Protein AF-A0A3E0L7W1-F1 (afdb_monomer_lite)

pLDDT: mean 80.32, std 16.83, range [36.94, 94.88]

Foldseek 3Di:
DDDPDPPPPPVQDPVNVVVLVVLLVVLVVVLVVCCVVPNNVVSVVSSCVSCVVVVHDDD

Organism: NCBI:txid2060473

Radius of gyration: 16.34 Å; chains: 1; bounding box: 29×25×54 Å

Structure (mmCIF, N/CA/C/O backbone):
data_AF-A0A3E0L7W1-F1
#
_entry.id   AF-A0A3E0L7W1-F1
#
loop_
_atom_site.group_PDB
_atom_site.id
_atom_site.type_symbol
_atom_site.label_atom_id
_atom_site.label_alt_id
_atom_site.label_comp_id
_atom_site.label_asym_id
_atom_site.label_entity_id
_atom_site.label_seq_id
_atom_site.pdbx_PDB_ins_code
_atom_site.Cartn_x
_atom_site.Cartn_y
_atom_site.Cartn_z
_atom_site.occupancy
_atom_site.B_iso_or_equiv
_atom_site.auth_seq_id
_atom_site.auth_comp_id
_atom_site.auth_asym_id
_atom_site.auth_atom_id
_atom_site.pdbx_PDB_model_num
ATOM 1 N N . MET A 1 1 ? -1.718 -16.511 -43.419 1.00 36.94 1 MET A N 1
ATOM 2 C CA . MET A 1 1 ? -0.295 -16.660 -43.036 1.00 36.94 1 MET A CA 1
ATOM 3 C C . MET A 1 1 ? -0.191 -16.317 -41.555 1.00 36.94 1 MET A C 1
ATOM 5 O O . MET A 1 1 ? -0.315 -15.153 -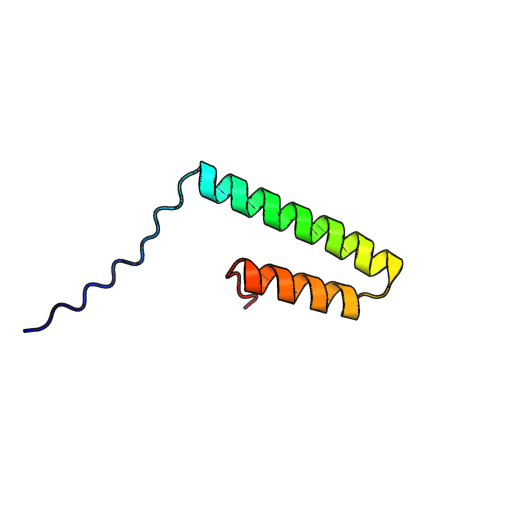41.202 1.00 36.94 1 MET A O 1
ATOM 9 N N . ASN A 1 2 ? -0.099 -17.327 -40.685 1.00 52.38 2 ASN A N 1
ATOM 10 C CA . ASN A 1 2 ? -0.172 -17.162 -39.230 1.00 52.38 2 ASN A CA 1
ATOM 11 C C . ASN A 1 2 ? 1.221 -16.921 -38.651 1.00 52.38 2 ASN A C 1
ATOM 13 O O . ASN A 1 2 ? 2.097 -17.765 -38.825 1.00 52.38 2 ASN A O 1
ATOM 17 N N . ARG A 1 3 ? 1.403 -15.833 -37.898 1.00 43.09 3 ARG A N 1
ATOM 18 C CA . ARG A 1 3 ? 2.471 -15.737 -36.892 1.00 43.09 3 ARG A CA 1
ATOM 19 C C . ARG A 1 3 ? 1.940 -15.049 -35.640 1.00 43.09 3 ARG A C 1
ATOM 21 O O . ARG A 1 3 ? 2.165 -13.869 -35.406 1.00 43.09 3 ARG A O 1
ATOM 28 N N . THR A 1 4 ? 1.228 -15.817 -34.824 1.00 52.22 4 THR A N 1
ATOM 29 C CA . THR A 1 4 ? 1.092 -15.550 -33.392 1.00 52.22 4 THR A CA 1
ATOM 30 C C . THR A 1 4 ? 2.436 -15.849 -32.734 1.00 52.22 4 THR A C 1
ATOM 32 O O . THR A 1 4 ? 2.748 -17.004 -32.455 1.00 52.22 4 THR A O 1
ATOM 35 N N . PHE A 1 5 ? 3.254 -14.826 -32.505 1.00 46.00 5 PHE A N 1
ATOM 36 C CA . PHE A 1 5 ? 4.433 -14.943 -31.648 1.00 46.00 5 PHE A CA 1
ATOM 37 C C . PHE A 1 5 ? 4.361 -13.847 -30.590 1.00 46.00 5 PHE A C 1
ATOM 39 O O . PHE A 1 5 ? 5.010 -12.809 -30.686 1.00 46.00 5 PHE A O 1
ATOM 46 N N . LYS A 1 6 ? 3.498 -14.069 -29.591 1.00 53.09 6 LYS A N 1
ATOM 47 C CA . LYS A 1 6 ? 3.523 -13.290 -28.355 1.00 53.09 6 LYS A CA 1
ATOM 48 C C . LYS A 1 6 ? 4.869 -13.538 -27.682 1.00 53.09 6 LYS A C 1
ATOM 50 O O . LYS A 1 6 ? 5.105 -14.619 -27.153 1.00 53.09 6 LYS A O 1
ATOM 55 N N . SER A 1 7 ? 5.742 -12.542 -27.725 1.00 48.16 7 SER A N 1
ATOM 56 C CA . SER A 1 7 ? 6.957 -12.486 -26.913 1.00 48.16 7 SER A CA 1
ATOM 57 C C . SER A 1 7 ? 6.837 -11.366 -25.895 1.00 48.16 7 SER A C 1
ATOM 59 O O . SER A 1 7 ? 7.659 -10.460 -25.848 1.00 48.16 7 SER A O 1
ATOM 61 N N . ASP A 1 8 ? 5.808 -11.445 -25.057 1.00 52.38 8 ASP A N 1
ATOM 62 C CA . ASP A 1 8 ? 5.749 -10.722 -23.788 1.00 52.38 8 ASP A CA 1
ATOM 63 C C . ASP A 1 8 ? 6.735 -11.373 -22.802 1.00 52.38 8 ASP A C 1
ATOM 65 O O . ASP A 1 8 ? 6.364 -12.033 -21.836 1.00 52.38 8 ASP A O 1
ATOM 69 N N . ARG A 1 9 ? 8.037 -11.243 -23.068 1.00 53.28 9 ARG A N 1
ATOM 70 C CA . ARG A 1 9 ? 9.059 -11.339 -22.022 1.00 53.28 9 ARG A CA 1
ATOM 71 C C . ARG A 1 9 ? 9.651 -9.957 -21.877 1.00 53.28 9 ARG A C 1
ATOM 73 O O . ARG A 1 9 ? 10.697 -9.653 -22.444 1.00 53.28 9 ARG A O 1
ATOM 80 N N . THR A 1 10 ? 8.973 -9.109 -21.113 1.00 56.28 10 THR A N 1
ATOM 81 C CA . THR A 1 10 ? 9.606 -7.915 -20.559 1.00 56.28 10 THR A CA 1
ATOM 82 C C . THR A 1 10 ? 10.758 -8.395 -19.677 1.00 56.28 10 THR A C 1
ATOM 84 O O . THR A 1 10 ? 10.547 -8.813 -18.537 1.00 56.28 10 THR A O 1
ATOM 87 N N . LEU A 1 11 ? 11.975 -8.417 -20.224 1.00 55.38 11 LEU A N 1
ATOM 88 C CA . LEU A 1 11 ? 13.205 -8.612 -19.466 1.00 55.38 11 LEU A CA 1
ATOM 89 C C . LEU A 1 11 ? 13.331 -7.416 -18.525 1.00 55.38 11 LEU A C 1
ATOM 91 O O . LEU A 1 11 ? 13.865 -6.370 -18.886 1.00 55.38 11 LEU A O 1
ATOM 95 N N . TYR A 1 12 ? 12.760 -7.547 -17.333 1.00 62.59 12 TYR A N 1
ATO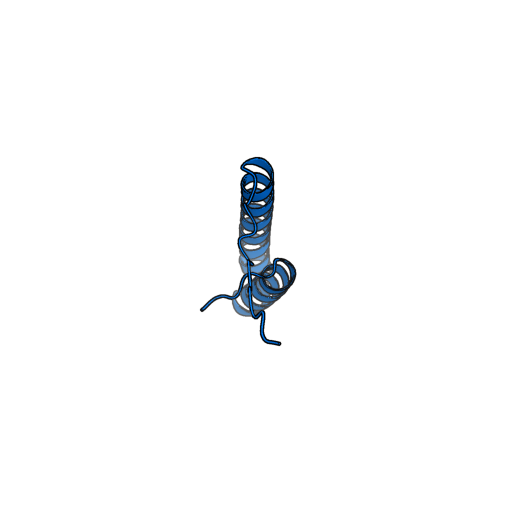M 96 C CA . TYR A 1 12 ? 12.902 -6.554 -16.290 1.00 62.59 12 TYR A CA 1
ATOM 97 C C . TYR A 1 12 ? 14.390 -6.380 -15.997 1.00 62.59 12 TYR A C 1
ATOM 99 O O . TYR A 1 12 ? 15.057 -7.284 -15.492 1.00 62.59 12 TYR A O 1
ATOM 107 N N . SER A 1 13 ? 14.925 -5.208 -16.328 1.00 79.88 13 SER A N 1
ATOM 108 C CA . SER A 1 13 ? 16.276 -4.859 -15.925 1.00 79.88 13 SER A CA 1
ATOM 109 C C . SER A 1 13 ? 16.337 -4.804 -14.395 1.00 79.88 13 SER A C 1
ATOM 111 O O . SER A 1 13 ? 15.371 -4.435 -13.720 1.00 79.88 13 SER A O 1
ATOM 113 N N . LYS A 1 14 ? 17.490 -5.152 -13.817 1.00 80.44 14 LYS A N 1
ATOM 114 C CA . LYS A 1 14 ? 17.713 -5.082 -12.362 1.00 80.44 14 LYS A CA 1
ATOM 115 C C . LYS A 1 14 ? 17.359 -3.699 -11.792 1.00 80.44 14 LYS A C 1
ATOM 117 O O . LYS A 1 14 ? 16.862 -3.600 -10.673 1.00 80.44 14 LYS A O 1
ATOM 122 N N . SER A 1 15 ? 17.582 -2.636 -12.567 1.00 80.88 15 SER A N 1
ATOM 123 C CA . SER A 1 15 ? 17.190 -1.265 -12.230 1.00 80.88 15 SER A CA 1
ATOM 124 C C . SER A 1 15 ? 15.671 -1.066 -12.219 1.00 80.88 15 SER A C 1
ATOM 126 O O . SER A 1 15 ? 15.164 -0.480 -11.265 1.00 80.88 15 SER A O 1
ATOM 128 N N . ALA A 1 16 ? 14.939 -1.602 -13.202 1.00 81.44 16 ALA A N 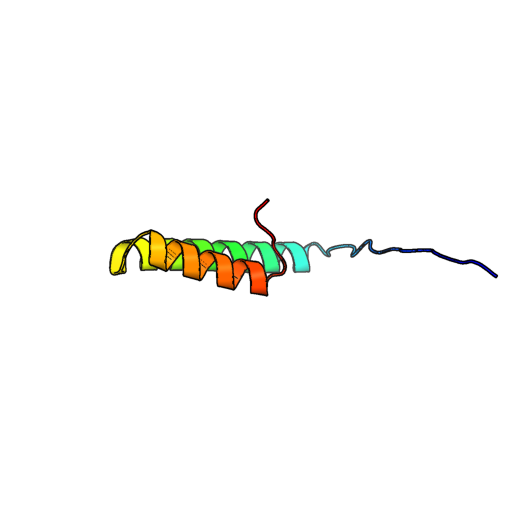1
ATOM 129 C CA . ALA A 1 16 ? 13.476 -1.541 -13.241 1.00 81.44 16 ALA A CA 1
ATOM 130 C C . ALA A 1 16 ? 12.823 -2.304 -12.074 1.00 81.44 16 ALA A C 1
ATOM 132 O O . ALA A 1 16 ? 11.884 -1.798 -11.462 1.00 81.44 16 ALA A O 1
ATOM 133 N N . LEU A 1 17 ? 13.351 -3.477 -11.698 1.00 83.38 17 LEU A N 1
ATOM 134 C CA . LEU A 1 17 ? 12.874 -4.210 -10.511 1.00 83.38 17 LEU A CA 1
ATOM 135 C C . LEU A 1 17 ? 13.120 -3.428 -9.224 1.00 83.38 17 LEU A C 1
ATOM 137 O O . LEU A 1 17 ? 12.240 -3.340 -8.371 1.00 83.38 17 LEU A O 1
ATOM 141 N N . LYS A 1 18 ? 14.309 -2.829 -9.090 1.00 86.75 18 LYS A N 1
ATOM 142 C CA . LYS A 1 18 ? 14.655 -2.027 -7.913 1.00 86.75 18 LYS A CA 1
ATOM 143 C C . LYS A 1 18 ? 13.756 -0.794 -7.793 1.00 86.75 18 LYS A C 1
ATOM 145 O O . LYS A 1 18 ? 13.377 -0.44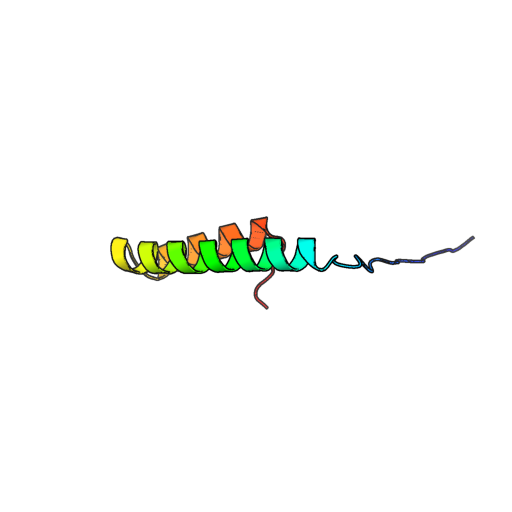1 -6.681 1.00 86.75 18 LYS A O 1
ATOM 150 N N . ALA A 1 19 ? 13.400 -0.163 -8.913 1.00 87.19 19 ALA A N 1
ATOM 151 C CA . ALA A 1 19 ? 12.454 0.950 -8.941 1.00 87.19 19 ALA A CA 1
ATOM 152 C C . ALA A 1 19 ? 11.050 0.508 -8.498 1.00 87.19 19 ALA A C 1
ATOM 154 O O . ALA A 1 19 ? 10.507 1.090 -7.562 1.00 87.19 19 ALA A O 1
ATOM 155 N N . LYS A 1 20 ? 10.516 -0.583 -9.064 1.00 84.56 20 LYS A N 1
ATOM 156 C CA . LYS A 1 20 ? 9.207 -1.121 -8.655 1.00 84.56 20 LYS A CA 1
ATOM 157 C C . LYS A 1 20 ? 9.161 -1.538 -7.184 1.00 84.56 20 LYS A C 1
ATOM 159 O O . LYS A 1 20 ? 8.183 -1.262 -6.503 1.00 84.56 20 LYS A O 1
ATOM 164 N N . SER A 1 21 ? 10.223 -2.162 -6.675 1.00 89.50 21 SER A N 1
ATOM 165 C CA . SER A 1 21 ? 10.317 -2.544 -5.261 1.00 89.50 21 SER A CA 1
ATOM 166 C C . SER A 1 21 ? 10.333 -1.329 -4.329 1.00 89.50 21 SER A C 1
ATOM 168 O O . SER A 1 21 ? 9.689 -1.373 -3.283 1.00 89.50 21 SER A O 1
ATOM 170 N N . LYS A 1 22 ? 11.003 -0.231 -4.714 1.00 91.56 22 LYS A N 1
ATOM 171 C CA . LYS A 1 22 ? 10.930 1.033 -3.965 1.00 91.56 22 LYS A CA 1
ATOM 172 C C . LYS A 1 22 ? 9.511 1.598 -3.951 1.00 91.56 22 LYS A C 1
ATOM 174 O O . LYS A 1 22 ? 9.019 1.902 -2.875 1.00 91.56 22 LYS A O 1
ATOM 179 N N . GLN A 1 23 ? 8.846 1.648 -5.106 1.00 90.62 23 GLN A N 1
ATOM 180 C CA . GLN A 1 23 ? 7.474 2.156 -5.197 1.00 90.62 23 GLN A CA 1
ATOM 181 C C . GLN A 1 23 ? 6.496 1.331 -4.349 1.00 90.62 23 GLN A C 1
ATOM 183 O O . GLN A 1 23 ? 5.692 1.895 -3.617 1.00 90.62 23 GLN A O 1
ATOM 188 N N . LEU A 1 24 ? 6.601 -0.002 -4.383 1.00 91.88 24 LEU A N 1
ATOM 189 C CA . LEU A 1 24 ? 5.796 -0.884 -3.528 1.00 91.88 24 LEU A CA 1
ATOM 190 C C . LEU A 1 24 ? 6.048 -0.632 -2.036 1.00 91.88 24 LEU A C 1
ATOM 192 O O . LEU A 1 24 ? 5.105 -0.613 -1.248 1.00 91.88 24 LEU A O 1
ATOM 196 N N . LEU A 1 25 ? 7.306 -0.409 -1.645 1.00 94.00 25 LEU A N 1
ATOM 197 C CA . LEU A 1 25 ? 7.658 -0.091 -0.262 1.00 94.00 25 LEU A CA 1
ATOM 198 C C . LEU A 1 25 ? 7.080 1.261 0.183 1.00 94.00 25 LEU A C 1
ATOM 200 O O . LEU A 1 25 ? 6.647 1.387 1.324 1.00 94.00 25 LEU A O 1
ATOM 204 N N . GLU A 1 26 ? 7.073 2.263 -0.694 1.00 94.50 26 GLU A N 1
ATOM 205 C CA . GLU A 1 26 ? 6.467 3.571 -0.415 1.00 94.50 26 GLU A CA 1
ATOM 206 C C . GLU A 1 26 ? 4.951 3.462 -0.234 1.00 94.50 26 GLU A C 1
ATOM 208 O O . GLU A 1 26 ? 4.416 3.989 0.738 1.00 94.50 26 GLU A O 1
ATOM 213 N N . ILE A 1 27 ? 4.272 2.699 -1.095 1.00 92.69 27 ILE A N 1
ATOM 214 C CA . ILE A 1 27 ? 2.831 2.437 -0.967 1.00 92.69 27 ILE A CA 1
ATOM 215 C C . ILE A 1 27 ? 2.523 1.723 0.346 1.00 92.69 27 ILE A C 1
ATOM 217 O O . ILE A 1 27 ? 1.576 2.097 1.026 1.00 92.69 27 ILE A O 1
ATOM 221 N N . ALA A 1 28 ? 3.326 0.731 0.736 1.00 92.12 28 ALA A N 1
ATOM 222 C CA . ALA A 1 28 ? 3.125 0.033 2.002 1.00 92.12 28 ALA A CA 1
ATOM 223 C C . ALA A 1 28 ? 3.256 0.977 3.209 1.00 92.12 28 ALA A C 1
ATOM 225 O O . ALA A 1 28 ? 2.433 0.918 4.116 1.00 92.12 28 ALA A O 1
ATOM 226 N N . LYS A 1 29 ? 4.251 1.876 3.210 1.00 94.88 29 LYS A N 1
ATOM 227 C CA . LYS A 1 29 ? 4.429 2.869 4.283 1.00 94.88 29 LYS A CA 1
ATOM 228 C C . LYS A 1 29 ? 3.228 3.805 4.392 1.00 94.88 29 LYS A C 1
ATOM 230 O O . LYS A 1 29 ? 2.619 3.873 5.453 1.00 94.88 29 LYS A O 1
ATOM 235 N N . ILE A 1 30 ? 2.848 4.431 3.277 1.00 94.38 30 ILE A N 1
ATOM 236 C CA . ILE A 1 30 ? 1.723 5.375 3.234 1.00 94.38 30 ILE A CA 1
ATOM 237 C C . ILE A 1 30 ? 0.406 4.659 3.553 1.00 94.38 30 ILE A C 1
ATOM 239 O O . ILE A 1 30 ? -0.466 5.222 4.204 1.00 94.38 30 ILE A O 1
ATOM 243 N N . GLY A 1 31 ? 0.257 3.407 3.119 1.00 93.94 31 GLY A N 1
ATOM 244 C CA . GLY A 1 31 ? -0.892 2.572 3.445 1.00 93.94 31 GLY A CA 1
ATOM 245 C C . GLY A 1 31 ? -1.027 2.332 4.949 1.00 93.94 31 GLY A C 1
ATOM 246 O O . GLY A 1 31 ? -2.119 2.478 5.488 1.00 93.94 31 GLY A O 1
ATOM 247 N N . VAL A 1 32 ? 0.079 2.037 5.641 1.00 93.75 32 VAL A N 1
ATOM 248 C CA . VAL A 1 32 ? 0.087 1.896 7.107 1.00 93.75 32 VAL A CA 1
ATOM 249 C C . VAL A 1 32 ? -0.220 3.226 7.794 1.00 93.75 32 VAL A C 1
ATOM 251 O O . VAL A 1 32 ? -1.029 3.250 8.714 1.00 93.75 32 VAL A O 1
ATOM 254 N N . GLU A 1 33 ? 0.369 4.334 7.339 1.00 94.69 33 GLU A N 1
ATOM 255 C CA . GLU A 1 33 ? 0.066 5.670 7.877 1.00 94.69 33 GLU A CA 1
ATOM 256 C C . GLU A 1 33 ? -1.427 5.996 7.729 1.00 94.69 33 GLU A C 1
ATOM 258 O O . GLU A 1 33 ? -2.086 6.324 8.712 1.00 94.69 33 GLU A O 1
ATOM 263 N N . LYS A 1 34 ? -2.003 5.763 6.544 1.00 92.25 34 LYS A N 1
ATOM 264 C CA . LYS A 1 34 ? -3.439 5.939 6.294 1.00 92.25 34 LYS A CA 1
ATOM 265 C C . LYS A 1 34 ? -4.315 5.054 7.173 1.00 92.25 34 LYS A C 1
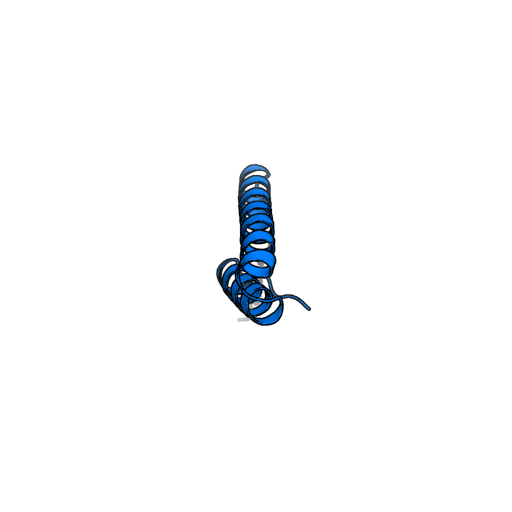ATOM 267 O O . LYS A 1 34 ? -5.360 5.522 7.617 1.00 92.25 34 LYS A O 1
ATOM 272 N N . ALA A 1 35 ? -3.912 3.810 7.426 1.00 93.50 35 ALA A N 1
ATOM 273 C CA . ALA A 1 35 ? -4.664 2.898 8.289 1.00 93.50 35 ALA A CA 1
ATOM 274 C C . ALA A 1 35 ? -4.687 3.382 9.746 1.00 93.50 35 ALA A C 1
ATOM 276 O O . ALA A 1 35 ? -5.662 3.150 10.453 1.00 93.50 35 ALA A O 1
ATOM 277 N N . ILE A 1 36 ? -3.625 4.070 10.182 1.00 92.44 36 ILE A N 1
ATOM 278 C CA . ILE A 1 36 ? -3.536 4.680 11.514 1.00 92.44 36 ILE A CA 1
ATOM 279 C C . ILE A 1 36 ? -4.333 5.994 11.575 1.00 92.44 36 ILE A C 1
ATOM 281 O O . ILE A 1 36 ? -4.972 6.267 12.588 1.00 92.44 36 ILE A O 1
ATOM 285 N N . GLU A 1 37 ? -4.286 6.817 10.523 1.00 92.75 37 GLU A N 1
ATOM 286 C CA . GLU A 1 37 ? -4.950 8.131 10.479 1.00 92.75 37 GLU A CA 1
ATOM 287 C C . GLU A 1 37 ? -6.462 8.054 10.246 1.00 92.75 37 GLU A C 1
ATOM 289 O O . GLU A 1 37 ? -7.212 8.894 10.743 1.00 92.75 37 GLU A O 1
ATOM 294 N N . THR A 1 38 ? -6.900 7.088 9.440 1.00 91.75 38 THR A N 1
ATOM 295 C CA . THR A 1 38 ? -8.298 6.925 9.034 1.00 91.75 38 THR A CA 1
ATOM 296 C C . THR A 1 38 ? -8.813 5.584 9.535 1.00 91.75 38 THR A C 1
ATOM 298 O O . THR A 1 38 ? -9.167 5.453 10.703 1.00 91.75 38 THR A O 1
ATOM 301 N N . ASP A 1 39 ? -8.816 4.580 8.672 1.00 92.12 39 ASP A N 1
ATOM 302 C CA . ASP A 1 39 ? -9.276 3.237 8.965 1.00 92.12 39 ASP A CA 1
ATOM 303 C C . ASP A 1 39 ? -8.658 2.248 7.963 1.00 92.12 39 ASP A C 1
ATOM 305 O O . ASP A 1 39 ? -8.121 2.625 6.913 1.00 92.12 39 ASP A O 1
ATOM 309 N N . GLU A 1 40 ? -8.720 0.962 8.303 1.00 88.88 40 GLU A N 1
ATOM 310 C CA . GLU A 1 40 ? -8.155 -0.113 7.488 1.00 88.88 40 GLU A CA 1
ATOM 311 C C . GLU A 1 40 ? -8.823 -0.223 6.105 1.00 88.88 40 GLU A C 1
ATOM 313 O O . GLU A 1 40 ? -8.138 -0.521 5.122 1.00 88.88 40 GLU A O 1
ATOM 318 N N . GLU A 1 41 ? -10.124 0.060 5.982 1.00 92.62 41 GLU A N 1
ATOM 319 C CA . GLU A 1 41 ? -10.862 -0.047 4.715 1.00 92.62 41 GLU A CA 1
ATOM 320 C C . GLU A 1 41 ? -10.429 1.049 3.731 1.00 92.62 41 GLU A C 1
ATOM 322 O O . GLU A 1 41 ? -10.111 0.762 2.571 1.00 92.62 41 GLU A O 1
ATOM 327 N N . THR A 1 42 ? -10.319 2.292 4.204 1.00 91.50 42 THR A N 1
ATOM 328 C CA . THR A 1 42 ? -9.833 3.446 3.437 1.00 91.50 42 THR A CA 1
ATOM 329 C C . THR A 1 42 ? -8.380 3.248 3.005 1.00 91.50 42 THR A C 1
ATOM 331 O O . THR A 1 42 ? -8.021 3.515 1.851 1.00 91.50 42 THR A O 1
ATOM 334 N N . ALA A 1 43 ? -7.531 2.732 3.897 1.00 92.94 43 ALA A N 1
ATOM 335 C CA . ALA A 1 43 ? -6.147 2.406 3.573 1.00 92.94 43 ALA A CA 1
ATOM 336 C C . ALA A 1 43 ? -6.046 1.288 2.527 1.00 92.94 43 ALA A C 1
ATOM 338 O O . ALA A 1 43 ? -5.279 1.402 1.568 1.00 92.94 43 ALA A O 1
ATOM 339 N N . THR A 1 44 ? -6.860 0.242 2.663 1.00 90.88 44 THR A N 1
ATOM 340 C CA . THR A 1 44 ? -6.901 -0.892 1.733 1.00 90.88 44 THR A CA 1
ATOM 341 C C . THR A 1 44 ? -7.381 -0.460 0.351 1.00 90.88 44 THR A C 1
ATOM 343 O O . THR A 1 44 ? -6.763 -0.816 -0.657 1.00 90.88 44 THR A O 1
ATOM 346 N N . ALA A 1 45 ? -8.433 0.360 0.278 1.00 92.69 45 ALA A N 1
ATOM 347 C CA . ALA A 1 45 ? -8.909 0.936 -0.976 1.00 92.69 45 ALA A CA 1
ATOM 348 C C . ALA A 1 45 ? -7.812 1.769 -1.657 1.00 92.69 45 ALA A C 1
ATOM 350 O O . ALA A 1 45 ? -7.556 1.598 -2.851 1.00 92.69 45 ALA A O 1
ATOM 351 N N . TRP A 1 46 ? -7.098 2.600 -0.892 1.00 93.88 46 TRP A N 1
ATOM 352 C CA . TRP A 1 46 ? -5.999 3.404 -1.423 1.00 93.88 46 TRP A CA 1
ATOM 353 C C . TRP A 1 46 ? -4.836 2.541 -1.935 1.00 93.88 46 TRP A C 1
ATOM 355 O O . TRP A 1 46 ? -4.363 2.763 -3.052 1.00 93.88 46 TRP A O 1
ATOM 365 N N . ILE A 1 47 ? -4.402 1.529 -1.169 1.00 91.75 47 ILE A N 1
ATOM 366 C CA . ILE A 1 47 ? -3.341 0.594 -1.580 1.00 91.75 47 ILE A CA 1
ATOM 367 C C . ILE A 1 47 ? -3.733 -0.102 -2.888 1.00 91.75 47 ILE A C 1
ATOM 369 O O . ILE A 1 47 ? -2.924 -0.149 -3.816 1.00 91.75 47 ILE A O 1
ATOM 373 N N . ASN A 1 48 ? -4.975 -0.580 -2.997 1.00 90.25 48 ASN A N 1
ATOM 374 C CA . ASN A 1 48 ? -5.471 -1.228 -4.211 1.00 90.25 48 ASN A CA 1
ATOM 375 C C . ASN A 1 48 ? -5.403 -0.294 -5.430 1.00 90.25 48 ASN A C 1
ATOM 377 O O . ASN A 1 48 ? -4.863 -0.695 -6.460 1.00 90.25 48 ASN A O 1
ATOM 381 N N . GLN A 1 49 ? -5.815 0.972 -5.301 1.00 90.44 49 GLN A N 1
ATOM 382 C CA . GLN A 1 49 ? -5.703 1.949 -6.395 1.00 90.44 49 GLN A CA 1
ATOM 383 C C . GLN A 1 49 ? -4.246 2.199 -6.831 1.00 90.44 49 GLN A C 1
ATOM 385 O O . GLN A 1 49 ? -3.959 2.353 -8.026 1.00 90.44 49 GLN A O 1
ATOM 390 N N . GLN A 1 50 ? -3.306 2.237 -5.880 1.00 90.94 50 GLN A N 1
ATOM 391 C CA . GLN A 1 50 ? -1.883 2.399 -6.200 1.00 90.94 50 GLN A CA 1
ATOM 392 C C . GLN A 1 50 ? -1.303 1.153 -6.888 1.00 90.94 50 GLN A C 1
ATOM 394 O O . GLN A 1 50 ? -0.512 1.274 -7.827 1.00 90.94 50 GLN A O 1
ATOM 399 N N . LEU A 1 51 ? -1.710 -0.046 -6.460 1.00 89.31 51 LEU A N 1
ATOM 400 C CA . LEU A 1 51 ? -1.287 -1.310 -7.068 1.00 89.31 51 LEU A CA 1
ATOM 401 C C . LEU A 1 51 ? -1.830 -1.475 -8.492 1.00 89.31 51 LEU A C 1
ATOM 403 O O . LEU A 1 51 ? -1.066 -1.852 -9.386 1.00 89.31 51 LEU A O 1
ATOM 407 N N . GLU A 1 52 ? -3.089 -1.105 -8.738 1.00 88.31 52 GLU A N 1
ATOM 408 C CA . GLU A 1 52 ? -3.662 -1.061 -10.089 1.00 88.31 52 GLU A CA 1
ATOM 409 C C . GLU A 1 52 ? -2.869 -0.119 -11.004 1.00 88.31 52 GLU A C 1
ATOM 411 O O . GLU A 1 52 ? -2.524 -0.491 -12.128 1.00 88.31 52 GLU A O 1
ATOM 416 N N . SER A 1 53 ? -2.476 1.055 -10.496 1.00 85.62 53 SER A N 1
ATOM 417 C CA . SER A 1 53 ? -1.638 2.015 -11.234 1.00 85.62 53 SER A CA 1
ATOM 418 C C . SER A 1 53 ? -0.239 1.467 -11.559 1.00 85.62 53 SER A C 1
ATOM 420 O O . SER A 1 53 ? 0.361 1.833 -12.570 1.00 85.62 53 SER A O 1
ATOM 422 N N . LEU A 1 54 ? 0.285 0.552 -10.737 1.00 83.69 54 LEU A N 1
ATOM 423 C CA . LEU A 1 54 ? 1.549 -0.161 -10.977 1.00 83.69 54 LEU A CA 1
ATOM 424 C C . LEU A 1 54 ? 1.407 -1.377 -11.909 1.00 83.69 54 LEU A C 1
ATOM 426 O O . LEU A 1 54 ? 2.422 -2.002 -12.264 1.00 83.69 54 LEU A O 1
ATOM 430 N N . GLY A 1 55 ? 0.174 -1.721 -12.296 1.00 83.12 55 GLY A N 1
ATOM 431 C CA . GLY A 1 55 ? -0.158 -2.928 -13.050 1.00 83.12 55 GLY A CA 1
ATOM 432 C C . GLY A 1 55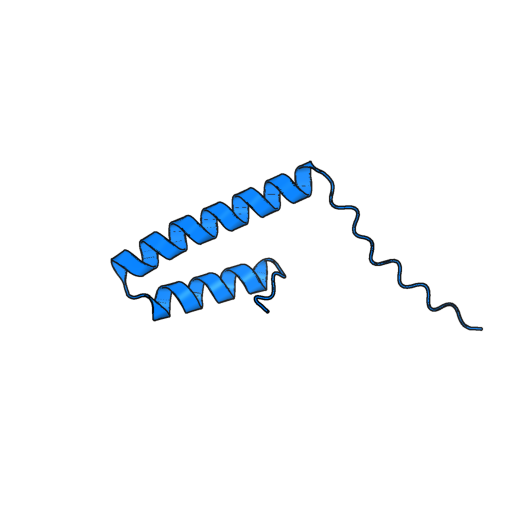 ? 0.027 -4.211 -12.237 1.00 83.12 55 GLY A C 1
ATOM 433 O O . GLY A 1 55 ? 0.302 -5.265 -12.811 1.00 83.12 55 GLY A O 1
ATOM 434 N N . VAL A 1 56 ? -0.053 -4.123 -10.906 1.00 77.00 56 VAL A N 1
ATOM 435 C CA . VAL A 1 56 ? 0.030 -5.263 -9.989 1.00 77.00 56 VAL A CA 1
ATOM 436 C C . VAL A 1 56 ? -1.389 -5.645 -9.593 1.00 77.00 56 VAL A C 1
ATOM 438 O O . VAL A 1 56 ? -2.076 -4.885 -8.921 1.00 77.00 56 VAL A O 1
ATOM 441 N N . LYS A 1 57 ? -1.832 -6.830 -10.011 1.00 71.31 57 LYS A N 1
ATOM 442 C CA . LYS A 1 57 ? -3.128 -7.375 -9.607 1.00 71.31 57 LYS A CA 1
ATOM 443 C C . LYS A 1 57 ? -2.920 -8.280 -8.394 1.00 71.31 57 LYS A C 1
ATOM 445 O O . LYS A 1 57 ? -2.186 -9.262 -8.503 1.00 71.31 57 LYS A O 1
ATOM 450 N N . LEU A 1 58 ? -3.531 -7.943 -7.259 1.00 58.94 58 LEU A N 1
ATOM 451 C CA . LEU A 1 58 ? -3.694 -8.890 -6.153 1.00 58.94 58 LEU A CA 1
ATOM 452 C C . LEU A 1 58 ? -4.640 -9.999 -6.644 1.00 58.94 58 LEU A C 1
ATOM 454 O O . LEU A 1 58 ? -5.736 -9.707 -7.124 1.00 58.94 58 LEU A O 1
ATOM 458 N N . ILE A 1 59 ? -4.138 -11.235 -6.649 1.00 55.00 59 ILE A N 1
ATOM 459 C CA . ILE A 1 59 ? -4.883 -12.459 -6.988 1.00 55.00 59 ILE A CA 1
ATOM 460 C C . ILE A 1 59 ? -5.764 -12.905 -5.830 1.00 55.00 59 ILE A C 1
ATOM 462 O O . ILE A 1 59 ? -5.330 -12.723 -4.671 1.00 55.00 59 ILE A O 1
#

Secondary structure (DSSP, 8-state):
-------------HHHHHHHHHHHHHHHHHHHHHHHHS-HHHHHHHHHHHHHHTT----

Sequence (59 aa):
MNRTFKSDRTLYSKSALKAKSKQLLEIAKIGVEKAIETDEETATAWINQQLESLGVKLI